Protein AF-F6GX42-F1 (afdb_monomer_lite)

Sequence (142 aa):
MSEITVADPIHETNTTRALTTSTSTSHDTSPEPFDSERVPVTLGTDIRSFLRVANRVEPHDPRIAYLCRVHAFEMAHIKDTYSTGRGVRQFKTALLQRLEQDEVTTIAKRKEKSDLGELRRVHRHYKNIIDQRSDSWDLENR

InterPro domains:
  IPR023175 Vta1/Callose synthase, N-terminal domain superfamily [G3DSA:1.25.40.270] (33-142)
  IPR039431 Vta1/callose synthase, N-terminal [PF04652] (47-102)

Structure (mmCIF, N/CA/C/O backbone):
data_AF-F6GX42-F1
#
_entry.id   AF-F6GX42-F1
#
loop_
_atom_site.group_PDB
_atom_site.id
_atom_site.type_symbol
_atom_site.label_atom_id
_atom_site.label_alt_id
_atom_site.label_comp_id
_atom_site.label_asym_id
_atom_site.label_entity_id
_atom_site.label_seq_id
_atom_site.pdbx_PDB_ins_code
_atom_site.Cartn_x
_atom_site.Cartn_y
_atom_site.Cartn_z
_atom_site.occupancy
_atom_site.B_iso_or_equiv
_atom_site.auth_seq_id
_atom_site.auth_comp_id
_atom_site.auth_asym_id
_atom_site.auth_atom_id
_atom_site.pdbx_PDB_model_num
ATOM 1 N N . MET A 1 1 ? -6.969 47.661 -71.545 1.00 46.91 1 MET A N 1
ATOM 2 C CA . MET A 1 1 ? -7.412 46.254 -71.500 1.00 46.91 1 MET A CA 1
ATOM 3 C C . MET A 1 1 ? -6.173 45.386 -71.584 1.00 46.91 1 MET A C 1
ATOM 5 O O . MET A 1 1 ? -5.572 45.370 -72.647 1.00 46.91 1 MET A O 1
ATOM 9 N N . SER A 1 2 ? -5.786 44.761 -70.467 1.00 42.25 2 SER A N 1
ATOM 10 C CA . SER A 1 2 ? -4.833 43.639 -70.381 1.00 42.25 2 SER A CA 1
ATOM 11 C C . SER A 1 2 ? -4.650 43.246 -68.903 1.00 42.25 2 SER A C 1
ATOM 13 O O . SER A 1 2 ? -3.989 43.952 -68.149 1.00 42.25 2 SER A O 1
ATOM 15 N N . GLU A 1 3 ? -5.373 42.185 -68.535 1.00 37.81 3 GLU A N 1
ATOM 16 C CA . GLU A 1 3 ? -5.055 41.072 -67.620 1.00 37.81 3 GLU A CA 1
ATOM 17 C C . GLU A 1 3 ? -4.457 41.336 -66.218 1.00 37.81 3 GLU A C 1
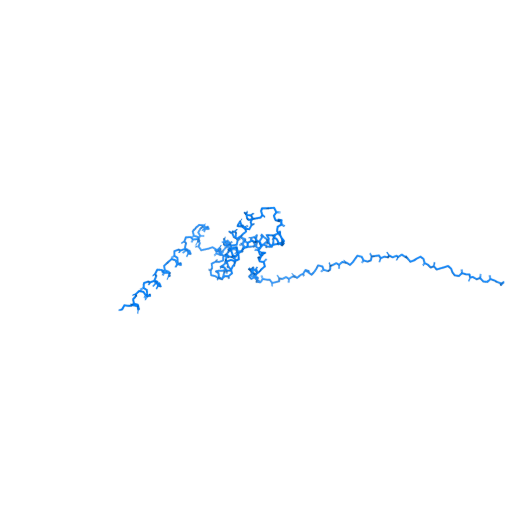ATOM 19 O O . GLU A 1 3 ? -3.281 41.642 -66.049 1.00 37.81 3 GLU A O 1
ATOM 24 N N . ILE A 1 4 ? -5.289 41.113 -65.190 1.00 44.03 4 ILE A N 1
ATOM 25 C CA . ILE A 1 4 ? -4.873 40.875 -63.801 1.00 44.03 4 ILE A CA 1
ATOM 26 C C . ILE A 1 4 ? -4.471 39.401 -63.684 1.00 44.03 4 ILE A C 1
ATOM 28 O O . ILE A 1 4 ? -5.320 38.517 -63.793 1.00 44.03 4 ILE A O 1
ATOM 32 N N . THR A 1 5 ? -3.193 39.131 -63.428 1.00 50.69 5 THR A N 1
ATOM 33 C CA . THR A 1 5 ? -2.738 37.832 -62.920 1.00 50.69 5 THR A CA 1
ATOM 34 C C . THR A 1 5 ? -2.919 37.813 -61.406 1.00 50.69 5 THR A C 1
ATOM 36 O O . THR A 1 5 ? -2.299 38.601 -60.689 1.00 50.69 5 THR A O 1
ATOM 39 N N . VAL A 1 6 ? -3.796 36.934 -60.925 1.00 45.31 6 VAL A N 1
ATOM 40 C CA . VAL A 1 6 ? -4.023 36.676 -59.500 1.00 45.31 6 VAL A CA 1
ATOM 41 C C . VAL A 1 6 ? -2.772 36.008 -58.925 1.00 45.31 6 VAL A C 1
ATOM 43 O O . VAL A 1 6 ? -2.370 34.951 -59.398 1.00 45.31 6 VAL A O 1
ATOM 46 N N . ALA A 1 7 ? -2.142 36.638 -57.934 1.00 48.97 7 ALA A N 1
ATOM 47 C CA . ALA A 1 7 ? -1.142 35.989 -57.096 1.00 48.97 7 ALA A CA 1
ATOM 48 C C . ALA A 1 7 ? -1.859 35.271 -55.941 1.00 48.97 7 ALA A C 1
ATOM 50 O O . ALA A 1 7 ? -2.689 35.878 -55.260 1.00 48.97 7 ALA A O 1
ATOM 51 N N . ASP A 1 8 ? -1.553 33.989 -55.746 1.00 49.16 8 ASP A N 1
ATOM 52 C CA . ASP A 1 8 ? -2.112 33.152 -54.681 1.00 49.16 8 ASP A CA 1
ATOM 53 C C . ASP A 1 8 ? -1.733 33.671 -53.278 1.00 49.16 8 ASP A C 1
ATOM 55 O O . ASP A 1 8 ? -0.605 34.134 -53.072 1.00 49.16 8 ASP A O 1
ATOM 59 N N . PRO A 1 9 ? -2.630 33.581 -52.278 1.00 48.09 9 PRO A N 1
ATOM 60 C CA . PRO A 1 9 ? -2.297 33.927 -50.906 1.00 48.09 9 PRO A CA 1
ATOM 61 C C . PRO A 1 9 ? -1.416 32.847 -50.260 1.00 48.09 9 PRO A C 1
ATOM 63 O O . PRO A 1 9 ? -1.600 31.645 -50.441 1.00 48.09 9 PRO A O 1
ATOM 66 N N . ILE A 1 10 ? -0.458 33.317 -49.465 1.00 44.16 10 ILE A N 1
ATOM 67 C CA . ILE A 1 10 ? 0.513 32.537 -48.696 1.00 44.16 10 ILE A CA 1
ATOM 68 C C . ILE A 1 10 ? -0.227 31.539 -47.791 1.00 44.16 10 ILE A C 1
ATOM 70 O O . ILE A 1 10 ? -0.983 31.934 -46.903 1.00 44.16 10 ILE A O 1
ATOM 74 N N . HIS A 1 11 ? 0.011 30.240 -47.987 1.00 44.41 11 HIS A N 1
ATOM 75 C CA . HIS A 1 11 ? -0.464 29.207 -47.070 1.00 44.41 11 HIS A CA 1
ATOM 76 C C . HIS A 1 11 ? 0.400 29.220 -45.800 1.00 44.41 11 HIS A C 1
ATOM 78 O O . HIS A 1 11 ? 1.461 28.599 -45.737 1.00 44.41 11 HIS A O 1
ATOM 84 N N . GLU A 1 12 ? -0.059 29.921 -44.763 1.00 40.22 12 GLU A N 1
ATOM 85 C CA . GLU A 1 12 ? 0.429 29.705 -43.403 1.00 40.22 12 GLU A CA 1
ATOM 86 C C . GLU A 1 12 ? -0.019 28.312 -42.945 1.00 40.22 12 GLU A C 1
ATOM 88 O O . GLU A 1 12 ? -1.193 28.064 -42.659 1.00 40.22 12 GLU A O 1
ATOM 93 N N . THR A 1 13 ? 0.916 27.363 -42.881 1.00 44.34 13 THR A N 1
ATOM 94 C CA . THR A 1 13 ? 0.690 26.077 -42.221 1.00 44.34 13 THR A CA 1
ATOM 95 C C . THR A 1 13 ? 0.638 26.305 -40.715 1.00 44.34 13 THR A C 1
ATOM 97 O O . THR A 1 13 ? 1.622 26.097 -40.000 1.00 44.34 13 THR A O 1
ATOM 100 N N . ASN A 1 14 ? -0.525 26.731 -40.225 1.00 38.53 14 ASN A N 1
ATOM 101 C CA . ASN A 1 14 ? -0.849 26.691 -38.809 1.00 38.53 14 ASN A CA 1
ATOM 102 C C . ASN A 1 14 ? -0.901 25.219 -38.385 1.00 38.53 14 ASN A C 1
ATOM 104 O O . ASN A 1 14 ? -1.933 24.553 -38.465 1.00 38.53 14 ASN A O 1
ATOM 108 N N . THR A 1 15 ? 0.254 24.700 -37.960 1.00 44.41 15 THR A N 1
ATOM 109 C CA . THR A 1 15 ? 0.367 23.417 -37.268 1.00 44.41 15 THR A CA 1
ATOM 110 C C . THR A 1 15 ? -0.442 23.550 -35.992 1.00 44.41 15 THR A C 1
ATOM 112 O O . THR A 1 15 ? 0.021 24.065 -34.974 1.00 44.41 15 THR A O 1
ATOM 115 N N . THR A 1 16 ? -1.702 23.136 -36.080 1.00 44.66 16 THR A N 1
ATOM 116 C CA . THR A 1 16 ? -2.610 23.072 -34.950 1.00 44.66 16 THR A CA 1
ATOM 117 C C . THR A 1 16 ? -2.038 21.999 -34.037 1.00 44.66 16 THR A C 1
ATOM 119 O O . THR A 1 16 ? -2.182 20.804 -34.289 1.00 44.66 16 THR A O 1
ATOM 122 N N . ARG A 1 17 ? -1.294 22.423 -33.009 1.00 49.59 17 ARG A N 1
ATOM 123 C CA . ARG A 1 17 ? -0.933 21.564 -31.884 1.00 49.59 17 ARG A CA 1
ATOM 124 C C . ARG A 1 17 ? -2.237 20.974 -31.372 1.00 49.59 17 ARG A C 1
ATOM 126 O O . ARG A 1 17 ? -3.051 21.695 -30.801 1.00 49.59 17 ARG A O 1
ATOM 133 N N . ALA A 1 18 ? -2.439 19.684 -31.623 1.00 44.72 18 ALA A N 1
ATOM 134 C CA . ALA A 1 18 ? -3.510 18.925 -31.016 1.00 44.72 18 ALA A CA 1
ATOM 135 C C . ALA A 1 18 ? -3.349 19.061 -29.498 1.00 44.72 18 ALA A C 1
ATOM 137 O O . ALA A 1 18 ? -2.451 18.469 -28.899 1.00 44.72 18 ALA A O 1
ATOM 138 N N . LEU A 1 19 ? -4.178 19.913 -28.894 1.00 50.12 19 LEU A N 1
ATOM 139 C CA . LEU A 1 19 ? -4.411 19.903 -27.463 1.00 50.12 19 LEU A CA 1
ATOM 140 C C . LEU A 1 19 ? -4.971 18.517 -27.164 1.00 50.12 19 LEU A C 1
ATOM 142 O O . LEU A 1 19 ? -6.125 18.224 -27.472 1.00 50.12 19 LEU A O 1
ATOM 146 N N . THR A 1 20 ? -4.140 17.644 -26.601 1.00 55.34 20 THR A N 1
ATOM 147 C CA . THR A 1 20 ? -4.634 16.453 -25.926 1.00 55.34 20 THR A CA 1
ATOM 148 C C . THR A 1 20 ? -5.597 16.937 -24.858 1.00 55.34 20 THR A C 1
ATOM 150 O O . THR A 1 20 ? -5.198 17.615 -23.911 1.00 55.34 20 THR A O 1
ATOM 153 N N . THR A 1 21 ? -6.876 16.661 -25.072 1.00 51.59 21 THR A N 1
ATOM 154 C CA . THR A 1 21 ? -7.957 16.955 -24.147 1.00 51.59 21 THR A CA 1
ATOM 155 C C . THR A 1 21 ? -7.639 16.224 -22.850 1.00 51.59 21 THR A C 1
ATOM 157 O O . THR A 1 21 ? -7.757 15.004 -22.768 1.00 51.59 21 THR A O 1
ATOM 160 N N . SER A 1 22 ? -7.163 16.953 -21.843 1.00 54.22 22 SER A N 1
ATOM 161 C CA . SER A 1 22 ? -7.084 16.443 -20.483 1.00 54.22 22 SER A CA 1
ATOM 162 C C . SER A 1 22 ? -8.520 16.219 -20.028 1.00 54.22 22 SER A C 1
ATOM 164 O O . SER A 1 22 ? -9.201 17.161 -19.633 1.00 54.22 22 SER A O 1
ATOM 166 N N . THR A 1 23 ? -9.014 14.988 -20.141 1.00 46.84 23 THR A N 1
ATOM 167 C CA . THR A 1 23 ? -10.234 14.561 -19.461 1.00 46.84 23 THR A CA 1
ATOM 168 C C . THR A 1 23 ? -9.994 14.712 -17.967 1.00 46.84 23 THR A C 1
ATOM 170 O O . THR A 1 23 ? -9.426 13.833 -17.324 1.00 46.84 23 THR A O 1
ATOM 173 N N . SER A 1 24 ? -10.394 15.853 -17.412 1.00 50.94 24 SER A N 1
ATOM 174 C CA . SER A 1 24 ? -10.637 16.000 -15.987 1.00 50.94 24 SER A CA 1
ATOM 175 C C . SER A 1 24 ? -11.914 15.226 -15.680 1.00 50.94 24 SER A C 1
ATOM 177 O O . SER A 1 24 ? -13.012 15.783 -15.683 1.00 50.94 24 SER A O 1
ATOM 179 N N . THR A 1 25 ? -11.788 13.913 -15.493 1.00 52.72 25 THR A N 1
ATOM 180 C CA . THR A 1 25 ? -12.830 13.123 -14.846 1.00 52.72 25 THR A CA 1
ATOM 181 C C . THR A 1 25 ? -12.945 13.640 -13.419 1.00 52.72 25 THR A C 1
ATOM 183 O O . THR A 1 25 ? -12.151 13.296 -12.545 1.00 52.72 25 THR A O 1
ATOM 186 N N . SER A 1 26 ? -13.922 14.519 -13.200 1.00 48.66 26 SER A N 1
ATOM 187 C CA . SER A 1 26 ? -14.443 14.866 -11.883 1.00 48.66 26 SER A CA 1
ATOM 188 C C . SER A 1 26 ? -15.041 13.603 -11.280 1.00 48.66 26 SER A C 1
ATOM 190 O O . SER A 1 26 ? -16.215 13.289 -11.459 1.00 48.66 26 SER A O 1
ATOM 192 N N . HIS A 1 27 ? -14.182 12.810 -10.659 1.00 51.66 27 HIS A N 1
ATOM 193 C CA . HIS A 1 27 ? -14.538 11.539 -10.076 1.00 51.66 27 HIS A CA 1
ATOM 194 C C . HIS A 1 27 ? -15.058 11.804 -8.661 1.00 51.66 27 HIS A C 1
ATOM 196 O O . HIS A 1 27 ? -14.294 11.873 -7.701 1.00 51.66 27 HIS A O 1
ATOM 202 N N . ASP A 1 28 ? -16.377 11.959 -8.552 1.00 52.91 28 ASP A N 1
ATOM 203 C CA . ASP A 1 28 ? -17.117 11.625 -7.337 1.00 52.91 28 ASP A CA 1
ATOM 204 C C . ASP A 1 28 ? -16.791 10.155 -7.021 1.00 52.91 28 ASP A C 1
ATOM 206 O O . ASP A 1 28 ? -17.293 9.234 -7.666 1.00 52.91 28 ASP A O 1
ATOM 210 N N . THR A 1 29 ? -15.770 9.926 -6.191 1.00 48.56 29 THR A N 1
ATOM 211 C CA . THR A 1 29 ? -15.130 8.614 -6.049 1.00 48.56 29 THR A CA 1
ATOM 212 C C . THR A 1 29 ? -15.232 8.130 -4.625 1.00 48.56 29 THR A C 1
ATOM 214 O O . THR A 1 29 ? -14.449 8.491 -3.749 1.00 48.56 29 THR A O 1
ATOM 217 N N . SER A 1 30 ? -16.127 7.164 -4.432 1.00 47.69 30 SER A N 1
ATOM 218 C CA . SER A 1 30 ? -15.705 5.998 -3.664 1.00 47.69 30 SER A CA 1
ATOM 219 C C . SER A 1 30 ? -14.356 5.551 -4.248 1.00 47.69 30 SER A C 1
ATOM 221 O O . SER A 1 30 ? -14.289 5.309 -5.457 1.00 47.69 30 SER A O 1
ATOM 223 N N . PRO A 1 31 ? -13.262 5.554 -3.471 1.00 56.97 31 PRO A N 1
ATOM 224 C CA . PRO A 1 31 ? -11.943 5.296 -4.018 1.00 56.97 31 PRO A CA 1
ATOM 225 C C . PRO A 1 31 ? -11.900 3.856 -4.532 1.00 56.97 31 PRO A C 1
ATOM 227 O O . PRO A 1 31 ? -11.870 2.919 -3.734 1.00 56.97 31 PRO A O 1
ATOM 230 N N . GLU A 1 32 ? -11.902 3.681 -5.859 1.00 69.44 32 GLU A N 1
ATOM 231 C CA . GLU A 1 32 ? -11.773 2.357 -6.469 1.00 69.44 32 GLU A CA 1
ATOM 232 C C . GLU A 1 32 ? -10.544 1.626 -5.898 1.00 69.44 32 GLU A C 1
ATOM 234 O O . GLU A 1 32 ? -9.541 2.276 -5.553 1.00 69.44 32 GLU A O 1
ATOM 239 N N . PRO A 1 33 ? -10.601 0.287 -5.770 1.00 75.19 33 PRO A N 1
ATOM 240 C CA . PRO A 1 33 ? -9.462 -0.499 -5.318 1.00 75.19 33 PRO A CA 1
ATOM 241 C C . PRO A 1 33 ? -8.241 -0.203 -6.189 1.00 75.19 33 PRO A C 1
ATOM 243 O O . PRO A 1 33 ? -8.340 -0.139 -7.414 1.00 75.19 33 PRO A O 1
ATOM 246 N N . PHE A 1 34 ? -7.068 -0.040 -5.576 1.00 80.81 34 PHE A N 1
ATOM 247 C CA . PHE A 1 34 ? -5.853 0.186 -6.354 1.00 80.81 34 PHE A CA 1
ATOM 248 C C . PHE A 1 34 ? -5.564 -1.045 -7.222 1.00 80.81 34 PHE A C 1
ATOM 250 O O . PHE A 1 34 ? -5.475 -2.165 -6.709 1.00 80.81 34 PHE A O 1
ATOM 257 N N . ASP A 1 35 ? -5.425 -0.844 -8.532 1.00 80.50 35 ASP A N 1
ATOM 258 C CA . ASP A 1 35 ? -5.325 -1.932 -9.500 1.00 80.50 35 ASP A CA 1
ATOM 259 C C . ASP A 1 35 ? -4.029 -2.744 -9.310 1.00 80.50 35 ASP A C 1
ATOM 261 O O . ASP A 1 35 ? -2.939 -2.377 -9.760 1.00 80.50 35 ASP A O 1
ATOM 265 N N . SER A 1 36 ? -4.165 -3.887 -8.634 1.00 75.50 36 SER A N 1
ATOM 266 C CA . SER A 1 36 ? -3.066 -4.823 -8.374 1.00 75.50 36 SER A CA 1
ATOM 267 C C . SER A 1 36 ? -2.528 -5.501 -9.643 1.00 75.50 36 SER A C 1
ATOM 269 O O . SER A 1 36 ? -1.443 -6.091 -9.623 1.00 75.50 36 SER A O 1
ATOM 271 N N . GLU A 1 37 ? -3.245 -5.426 -10.766 1.00 70.56 37 GLU A N 1
ATOM 272 C CA . GLU A 1 37 ? -2.815 -6.025 -12.028 1.00 70.56 37 GLU A CA 1
ATOM 273 C C . GLU A 1 37 ? -1.840 -5.127 -12.792 1.00 70.56 37 GLU A C 1
ATOM 275 O O . GLU A 1 37 ? -1.009 -5.642 -13.541 1.00 70.56 37 GLU A O 1
ATOM 280 N N . ARG A 1 38 ? -1.815 -3.823 -12.498 1.00 79.69 38 ARG A N 1
ATOM 281 C CA . ARG A 1 38 ? -0.898 -2.845 -13.113 1.00 79.69 38 ARG A CA 1
ATOM 282 C C . ARG A 1 38 ? 0.540 -2.895 -12.600 1.00 79.69 38 ARG A C 1
ATOM 284 O O . ARG A 1 38 ? 1.345 -2.051 -12.987 1.00 79.69 38 ARG A O 1
ATOM 291 N N . VAL A 1 39 ? 0.887 -3.862 -11.748 1.00 89.94 39 VAL A N 1
ATOM 292 C CA . VAL A 1 39 ? 2.270 -4.067 -11.291 1.00 89.94 39 VAL A CA 1
ATOM 293 C C . VAL A 1 39 ? 3.148 -4.481 -12.482 1.00 89.94 39 VAL A C 1
ATOM 295 O O . VAL A 1 39 ? 2.887 -5.528 -13.083 1.00 89.94 39 VAL A O 1
ATOM 298 N N . PRO A 1 40 ? 4.199 -3.709 -12.824 1.00 91.75 40 PRO A N 1
ATOM 299 C CA . PRO A 1 40 ? 5.160 -4.093 -13.850 1.00 91.75 40 PRO A CA 1
ATOM 300 C C . PRO A 1 40 ? 5.791 -5.456 -13.560 1.00 91.75 40 PRO A C 1
ATOM 302 O O . PRO A 1 40 ? 6.201 -5.732 -12.432 1.00 91.75 40 PRO A O 1
ATOM 305 N N . VAL A 1 41 ? 5.940 -6.288 -14.594 1.00 89.75 41 VAL A N 1
ATOM 306 C CA . VAL A 1 41 ? 6.509 -7.645 -14.475 1.00 89.75 41 VAL A CA 1
ATOM 307 C C . VAL A 1 41 ? 7.901 -7.665 -13.832 1.00 89.75 41 VAL A C 1
ATOM 309 O O . VAL A 1 41 ? 8.236 -8.616 -13.133 1.00 89.75 41 VAL A O 1
ATOM 312 N N . THR A 1 42 ? 8.684 -6.596 -14.001 1.00 90.50 42 THR A N 1
ATOM 313 C CA . THR A 1 42 ? 10.030 -6.438 -13.425 1.00 90.50 42 THR A CA 1
ATOM 314 C C . THR A 1 42 ? 10.039 -6.349 -11.899 1.00 90.50 42 THR A C 1
ATOM 316 O O . THR A 1 42 ? 11.055 -6.640 -11.277 1.00 90.50 42 THR A O 1
ATOM 319 N N . LEU A 1 43 ? 8.922 -5.960 -11.279 1.00 91.19 43 LEU A N 1
ATOM 320 C CA . LEU A 1 43 ? 8.800 -5.838 -9.826 1.00 91.19 43 LEU A CA 1
ATOM 321 C C . LEU A 1 43 ? 8.409 -7.170 -9.154 1.00 91.19 43 LEU A C 1
ATOM 323 O O . LEU A 1 43 ? 8.654 -7.356 -7.962 1.00 91.19 43 LEU A O 1
ATOM 327 N N . GLY A 1 44 ? 7.899 -8.135 -9.923 1.00 89.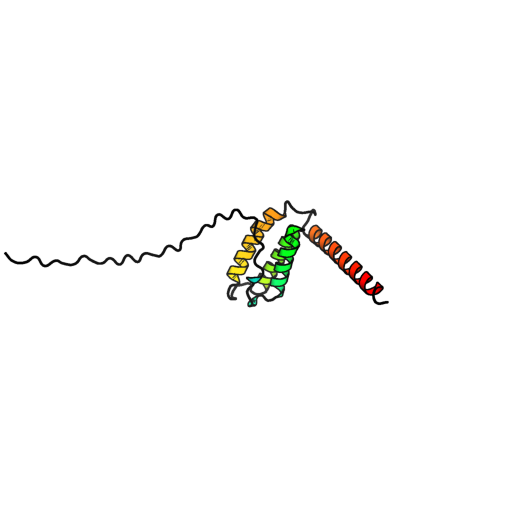25 44 GLY A N 1
ATOM 328 C CA . GLY A 1 44 ? 7.617 -9.495 -9.461 1.00 89.25 44 GLY A CA 1
ATOM 329 C C . GLY A 1 44 ? 6.271 -9.681 -8.749 1.00 89.25 44 GLY A C 1
ATOM 330 O O . GLY A 1 44 ? 5.496 -8.747 -8.534 1.00 89.25 44 GLY A O 1
ATOM 331 N N . THR A 1 45 ? 5.981 -10.936 -8.397 1.00 91.12 45 THR A N 1
ATOM 332 C CA . THR A 1 45 ? 4.694 -11.376 -7.827 1.00 91.12 45 THR A CA 1
ATOM 333 C C . THR A 1 45 ? 4.485 -10.963 -6.377 1.00 91.12 45 THR A C 1
ATOM 335 O O . THR A 1 45 ? 3.337 -10.816 -5.960 1.00 91.12 45 THR A O 1
ATOM 338 N N . ASP A 1 46 ? 5.561 -10.744 -5.622 1.00 90.56 46 ASP A N 1
ATOM 339 C CA . ASP A 1 46 ? 5.482 -10.424 -4.193 1.00 90.56 46 ASP A CA 1
ATOM 340 C C . ASP A 1 46 ? 4.828 -9.056 -3.966 1.00 90.56 46 ASP A C 1
ATOM 342 O O . ASP A 1 46 ? 3.910 -8.923 -3.167 1.00 90.56 46 ASP A O 1
ATOM 346 N N . ILE A 1 47 ? 5.199 -8.038 -4.749 1.00 95.19 47 ILE A N 1
ATOM 347 C CA . ILE A 1 47 ? 4.570 -6.707 -4.662 1.00 95.19 47 ILE A CA 1
ATOM 348 C C . ILE A 1 47 ? 3.085 -6.787 -5.042 1.00 95.19 47 ILE A C 1
ATOM 350 O O . ILE A 1 47 ? 2.230 -6.190 -4.385 1.00 95.19 47 ILE A O 1
ATOM 354 N N . ARG A 1 48 ? 2.750 -7.583 -6.066 1.00 94.94 48 ARG A N 1
ATOM 355 C CA . ARG A 1 48 ? 1.358 -7.830 -6.467 1.00 94.94 48 ARG A CA 1
ATOM 356 C C . ARG A 1 48 ? 0.559 -8.538 -5.366 1.00 94.94 48 ARG A C 1
ATOM 358 O O . ARG A 1 48 ? -0.625 -8.239 -5.209 1.00 94.94 48 ARG A O 1
ATOM 365 N N . SER A 1 49 ? 1.161 -9.456 -4.607 1.00 94.25 49 SER A N 1
ATOM 366 C CA . SER A 1 49 ? 0.464 -10.170 -3.531 1.00 94.25 49 SER A CA 1
ATOM 367 C C . SER A 1 49 ? 0.079 -9.224 -2.389 1.00 94.25 49 SER A C 1
ATOM 369 O O . SER A 1 49 ? -1.077 -9.248 -1.964 1.00 94.25 49 SER A O 1
ATOM 371 N N . PHE A 1 50 ? 0.968 -8.309 -1.988 1.00 95.38 50 PHE A N 1
ATOM 372 C CA . PHE A 1 50 ? 0.656 -7.278 -0.991 1.00 95.38 50 PHE A CA 1
ATOM 373 C C . PHE A 1 50 ? -0.492 -6.365 -1.427 1.00 95.38 50 PHE A C 1
ATOM 375 O O . PHE A 1 50 ? -1.405 -6.119 -0.640 1.00 95.38 50 PHE A O 1
ATOM 382 N N . LEU A 1 51 ? -0.509 -5.916 -2.686 1.00 96.50 51 LEU A N 1
ATOM 383 C CA . LEU A 1 51 ? -1.605 -5.085 -3.201 1.00 96.50 51 LEU A CA 1
ATOM 384 C C . LEU A 1 51 ? -2.939 -5.844 -3.264 1.00 96.50 51 LEU A C 1
ATOM 386 O O . LEU A 1 51 ? -3.987 -5.286 -2.941 1.00 96.50 51 LEU A O 1
ATOM 390 N N . ARG A 1 52 ? -2.917 -7.137 -3.614 1.00 95.69 52 ARG A N 1
ATOM 391 C CA . ARG A 1 52 ? -4.115 -7.992 -3.561 1.00 95.69 52 ARG A CA 1
ATOM 392 C C . ARG A 1 52 ? -4.645 -8.146 -2.140 1.00 95.69 52 ARG A C 1
ATOM 394 O O . ARG A 1 52 ? -5.856 -8.091 -1.940 1.00 95.69 52 ARG A O 1
ATOM 401 N N . VAL A 1 53 ? -3.758 -8.346 -1.166 1.00 94.94 53 VAL A N 1
ATOM 402 C CA . VAL A 1 53 ? -4.137 -8.404 0.252 1.00 94.94 53 VAL A CA 1
ATOM 403 C C . VAL A 1 53 ? -4.724 -7.067 0.693 1.00 94.94 53 VAL A C 1
ATOM 405 O O . VAL A 1 53 ? -5.797 -7.071 1.288 1.00 94.94 53 VAL A O 1
ATOM 408 N N . ALA A 1 54 ? -4.099 -5.942 0.328 1.00 96.50 54 ALA A N 1
ATOM 409 C CA . ALA A 1 54 ? -4.594 -4.606 0.652 1.00 96.50 54 ALA A CA 1
ATOM 410 C C . ALA A 1 54 ? -6.049 -4.410 0.199 1.00 96.50 54 ALA A C 1
ATOM 412 O O . ALA A 1 54 ? -6.895 -4.036 1.004 1.00 96.50 54 ALA A O 1
ATOM 413 N N . ASN A 1 55 ? -6.367 -4.763 -1.049 1.00 95.19 55 ASN A N 1
ATOM 414 C CA . ASN A 1 55 ? -7.728 -4.636 -1.579 1.00 95.19 55 ASN A CA 1
ATOM 415 C C . ASN A 1 55 ? -8.745 -5.537 -0.855 1.00 95.19 55 ASN A C 1
ATOM 417 O O . ASN A 1 55 ? -9.907 -5.168 -0.720 1.00 95.19 55 ASN A O 1
ATOM 421 N N . ARG A 1 56 ? -8.330 -6.716 -0.370 1.00 94.19 56 ARG A N 1
ATOM 422 C CA . ARG A 1 56 ? -9.213 -7.632 0.377 1.00 94.19 56 ARG A CA 1
ATOM 423 C C . ARG A 1 56 ? -9.507 -7.147 1.791 1.00 94.19 56 ARG A C 1
ATOM 425 O O . ARG A 1 56 ? -10.613 -7.349 2.277 1.00 94.19 56 ARG A O 1
ATOM 432 N N . VAL A 1 57 ? -8.515 -6.563 2.462 1.00 94.81 57 VAL A N 1
ATOM 433 C CA . VAL A 1 57 ? -8.655 -6.135 3.863 1.00 94.81 57 VAL A CA 1
ATOM 434 C C . VAL A 1 57 ? -9.215 -4.721 3.993 1.00 94.81 57 VAL A C 1
ATOM 436 O O . VAL A 1 57 ? -9.765 -4.399 5.039 1.00 94.81 57 VAL A O 1
ATOM 439 N N . GLU A 1 58 ? -9.136 -3.895 2.946 1.00 95.12 58 GLU A N 1
ATOM 440 C CA . GLU A 1 58 ? -9.600 -2.500 2.936 1.00 95.12 58 GLU A CA 1
ATOM 441 C C . GLU A 1 58 ? -11.019 -2.277 3.493 1.00 95.12 58 GLU A C 1
ATOM 443 O O . GLU A 1 58 ? -11.177 -1.348 4.290 1.00 95.12 58 GLU A O 1
ATOM 448 N N . PRO A 1 59 ? -12.034 -3.113 3.189 1.00 94.31 59 PRO A N 1
ATOM 449 C CA . PRO A 1 59 ? -13.378 -2.926 3.740 1.00 94.31 59 PRO A CA 1
ATOM 450 C C . PRO A 1 59 ? -13.458 -3.078 5.266 1.00 94.31 59 PRO A C 1
ATOM 452 O O . PRO A 1 59 ? -14.317 -2.471 5.902 1.00 94.31 59 PRO A O 1
ATOM 455 N N . HIS A 1 60 ? -12.580 -3.890 5.862 1.00 94.12 60 HIS A N 1
ATOM 456 C CA . HIS A 1 60 ? -12.642 -4.251 7.281 1.00 94.12 60 HIS A CA 1
ATOM 457 C C . HIS A 1 60 ? -11.576 -3.548 8.120 1.00 94.12 60 HIS A C 1
ATOM 459 O O . HIS A 1 60 ? -11.856 -3.104 9.235 1.00 94.12 60 HIS A O 1
ATOM 465 N N . ASP A 1 61 ? -10.360 -3.443 7.596 1.00 96.31 61 ASP A N 1
ATOM 466 C CA . ASP A 1 61 ? -9.190 -2.864 8.244 1.00 96.31 61 ASP A CA 1
ATOM 467 C C . ASP A 1 61 ? -8.489 -1.895 7.270 1.00 96.31 61 ASP A C 1
ATOM 469 O O . ASP A 1 61 ? -7.393 -2.173 6.774 1.00 96.31 61 ASP A O 1
ATOM 473 N N . PRO A 1 62 ? -9.096 -0.725 6.992 1.00 96.69 62 PRO A N 1
ATOM 474 C CA . PRO A 1 62 ? -8.584 0.229 6.006 1.00 96.69 62 PRO A CA 1
ATOM 475 C C . PRO A 1 62 ? -7.175 0.735 6.344 1.00 96.69 62 PRO A C 1
ATOM 477 O O . PRO A 1 62 ? -6.357 0.920 5.445 1.00 96.69 62 PRO A O 1
ATOM 480 N N . ARG A 1 63 ? -6.832 0.882 7.635 1.00 97.88 63 ARG A N 1
ATOM 481 C CA . ARG A 1 63 ? -5.459 1.238 8.028 1.00 97.88 63 ARG A CA 1
ATOM 482 C C . ARG A 1 63 ? -4.448 0.150 7.670 1.00 97.88 63 ARG A C 1
ATOM 484 O O . ARG A 1 63 ? -3.339 0.464 7.259 1.00 97.88 63 ARG A O 1
ATOM 491 N N . ILE A 1 64 ? -4.821 -1.121 7.786 1.00 98.19 64 ILE A N 1
ATOM 492 C CA . ILE A 1 64 ? -3.945 -2.239 7.415 1.00 98.19 64 ILE A CA 1
ATOM 493 C C . ILE A 1 64 ? -3.755 -2.287 5.903 1.00 98.19 64 ILE A C 1
ATOM 495 O O . ILE A 1 64 ? -2.632 -2.485 5.451 1.00 98.19 64 ILE A O 1
ATOM 499 N N . ALA A 1 65 ? -4.815 -2.044 5.124 1.00 97.44 65 ALA A N 1
ATOM 500 C CA . ALA A 1 65 ? -4.708 -1.944 3.670 1.00 97.44 65 ALA A CA 1
ATOM 501 C C . ALA A 1 65 ? -3.694 -0.872 3.249 1.00 97.44 65 ALA A C 1
ATOM 503 O O . ALA A 1 65 ? -2.832 -1.138 2.409 1.00 97.44 65 ALA A O 1
ATOM 504 N N . TYR A 1 66 ? -3.743 0.299 3.889 1.00 97.69 66 TYR A N 1
ATOM 505 C CA . TYR A 1 66 ? -2.745 1.347 3.702 1.00 97.69 66 TYR A CA 1
ATOM 506 C C . TYR A 1 66 ? -1.321 0.860 4.015 1.00 97.69 66 TYR A C 1
ATOM 508 O O . TYR A 1 66 ? -0.436 0.990 3.174 1.00 97.69 66 TYR A O 1
ATOM 516 N N . LEU A 1 67 ? -1.095 0.226 5.170 1.00 98.19 67 LEU A N 1
ATOM 517 C CA . LEU A 1 67 ? 0.235 -0.277 5.544 1.00 98.19 67 LEU A CA 1
ATOM 518 C C . LEU A 1 67 ? 0.761 -1.339 4.563 1.00 98.19 67 LEU A C 1
ATOM 520 O O . LEU A 1 67 ? 1.947 -1.346 4.236 1.00 98.19 67 LEU A O 1
ATOM 524 N N . CYS A 1 68 ? -0.111 -2.199 4.027 1.00 97.81 68 CYS A N 1
ATOM 525 C CA . CYS A 1 68 ? 0.258 -3.133 2.962 1.00 97.81 68 CYS A CA 1
ATOM 526 C C . CYS A 1 68 ? 0.696 -2.407 1.677 1.00 97.81 68 CYS A C 1
ATOM 528 O O . CYS A 1 68 ? 1.646 -2.843 1.025 1.00 97.81 68 CYS A O 1
ATOM 530 N N . ARG A 1 69 ? 0.038 -1.297 1.312 1.00 97.81 69 ARG A N 1
ATOM 531 C CA . ARG A 1 69 ? 0.415 -0.469 0.153 1.00 97.81 69 ARG A CA 1
ATOM 532 C C . ARG A 1 69 ? 1.743 0.258 0.382 1.00 97.81 69 ARG A C 1
ATOM 534 O O . ARG A 1 69 ? 2.549 0.309 -0.545 1.00 97.81 69 ARG A O 1
ATOM 541 N N . VAL A 1 70 ? 1.999 0.755 1.598 1.00 98.00 70 VAL A N 1
ATOM 542 C CA . VAL A 1 70 ? 3.292 1.363 1.972 1.00 98.00 70 VAL A CA 1
ATOM 543 C C . VAL A 1 70 ? 4.410 0.346 1.772 1.00 98.00 70 VAL A C 1
ATOM 545 O O . VAL A 1 70 ? 5.368 0.616 1.052 1.00 98.00 70 VAL A O 1
ATOM 548 N N . HIS A 1 71 ? 4.237 -0.864 2.305 1.00 97.81 71 HIS A N 1
ATOM 549 C CA . HIS A 1 71 ? 5.234 -1.918 2.159 1.00 97.81 71 HIS A CA 1
ATOM 550 C C . HIS A 1 71 ? 5.461 -2.314 0.690 1.00 97.81 71 HIS A C 1
ATOM 552 O O . HIS A 1 71 ? 6.599 -2.456 0.244 1.00 97.81 71 HIS A O 1
ATOM 558 N N . ALA A 1 72 ? 4.391 -2.424 -0.104 1.00 97.56 72 ALA A N 1
ATOM 559 C CA . ALA A 1 72 ? 4.497 -2.676 -1.540 1.00 97.56 72 ALA A CA 1
ATOM 560 C C . ALA A 1 72 ? 5.298 -1.579 -2.272 1.00 97.56 72 ALA A C 1
ATOM 562 O O . ALA A 1 72 ? 6.093 -1.886 -3.167 1.00 97.56 72 ALA A O 1
ATOM 563 N N . PHE A 1 73 ? 5.125 -0.310 -1.885 1.00 97.75 73 PHE A N 1
ATOM 564 C CA . PHE A 1 73 ? 5.891 0.807 -2.435 1.00 97.75 73 PHE A CA 1
ATOM 565 C C . PHE A 1 73 ? 7.372 0.734 -2.046 1.00 97.75 73 PHE A C 1
ATOM 567 O O . PHE A 1 73 ? 8.233 0.866 -2.917 1.00 97.75 73 PHE A O 1
ATOM 574 N N . GLU A 1 74 ? 7.681 0.470 -0.775 1.00 98.00 74 GLU A N 1
ATOM 575 C CA . GLU A 1 74 ? 9.056 0.290 -0.289 1.00 98.00 74 GLU A CA 1
ATOM 576 C C . GLU A 1 74 ? 9.765 -0.837 -1.042 1.00 98.00 74 GLU A C 1
ATOM 578 O O . GLU A 1 74 ? 10.861 -0.645 -1.569 1.00 98.00 74 GLU A O 1
ATOM 583 N N . MET A 1 75 ? 9.109 -1.991 -1.185 1.00 97.31 75 MET A N 1
ATOM 584 C CA . MET A 1 75 ? 9.636 -3.118 -1.952 1.00 97.31 75 MET A CA 1
ATOM 585 C C . MET A 1 75 ? 9.894 -2.746 -3.417 1.00 97.31 75 MET A C 1
ATOM 587 O O . MET A 1 75 ? 10.932 -3.107 -3.976 1.00 97.31 75 MET A O 1
ATOM 591 N N . ALA A 1 76 ? 8.977 -2.010 -4.052 1.00 96.69 76 ALA A N 1
ATOM 592 C CA . ALA A 1 76 ? 9.168 -1.524 -5.415 1.00 96.69 76 ALA A CA 1
ATOM 593 C C . ALA A 1 76 ? 10.339 -0.538 -5.508 1.00 96.69 76 ALA A C 1
ATOM 595 O O . ALA A 1 76 ? 11.069 -0.524 -6.504 1.00 96.69 76 ALA A O 1
ATOM 596 N N . HIS A 1 77 ? 10.518 0.309 -4.491 1.00 97.38 77 HIS A N 1
ATOM 597 C CA . HIS A 1 77 ? 11.641 1.232 -4.404 1.00 97.38 77 HIS A CA 1
ATOM 598 C C . HIS A 1 77 ? 12.966 0.484 -4.289 1.00 97.38 77 HIS A C 1
ATOM 600 O O . HIS A 1 77 ? 13.839 0.720 -5.112 1.00 97.38 77 HIS A O 1
ATOM 606 N N . ILE A 1 78 ? 13.063 -0.488 -3.383 1.00 97.06 78 ILE A N 1
ATOM 607 C CA . ILE A 1 78 ? 14.255 -1.324 -3.190 1.00 97.06 78 ILE A CA 1
ATOM 608 C C . ILE A 1 78 ? 14.626 -2.090 -4.468 1.00 97.06 78 ILE A C 1
ATOM 610 O O . ILE A 1 78 ? 15.802 -2.179 -4.811 1.00 97.06 78 ILE A O 1
ATOM 614 N N . LYS A 1 79 ? 13.641 -2.638 -5.192 1.00 96.50 79 LYS A N 1
ATOM 615 C CA . LYS A 1 79 ? 13.899 -3.423 -6.413 1.00 96.50 79 LYS A CA 1
ATOM 616 C C . LYS A 1 79 ? 14.392 -2.594 -7.601 1.00 96.50 79 LYS A C 1
ATOM 618 O O . LYS A 1 79 ? 15.088 -3.133 -8.453 1.00 96.50 79 LYS A O 1
ATOM 623 N N . ASP A 1 80 ? 14.012 -1.324 -7.697 1.00 96.69 80 ASP A N 1
ATOM 624 C CA . ASP A 1 80 ? 14.391 -0.457 -8.821 1.00 96.69 80 ASP A CA 1
ATOM 625 C C . ASP A 1 80 ? 14.432 1.007 -8.380 1.00 96.69 80 ASP A C 1
ATOM 627 O O . ASP A 1 80 ? 13.570 1.808 -8.749 1.00 96.69 80 ASP A O 1
ATOM 631 N N . THR A 1 81 ? 15.408 1.360 -7.547 1.00 97.00 81 THR A N 1
ATOM 632 C CA . THR A 1 81 ? 15.533 2.679 -6.900 1.00 97.00 81 THR A CA 1
ATOM 633 C C . THR A 1 81 ? 15.370 3.835 -7.885 1.00 97.00 81 THR A C 1
ATOM 635 O O . THR A 1 81 ? 14.606 4.769 -7.639 1.00 97.00 81 THR A O 1
ATOM 638 N N . TYR A 1 82 ? 16.012 3.727 -9.049 1.00 96.75 82 TYR A N 1
ATOM 639 C CA . TYR A 1 82 ? 16.029 4.761 -10.085 1.00 96.75 82 TYR A CA 1
ATOM 640 C C . TYR A 1 82 ? 14.851 4.680 -11.070 1.00 96.75 82 TYR A C 1
ATOM 642 O O . TYR A 1 82 ? 14.724 5.534 -11.945 1.00 96.75 82 TYR A O 1
ATOM 650 N N . SER A 1 83 ? 13.948 3.710 -10.901 1.00 96.62 83 SER A N 1
ATOM 651 C CA . SER A 1 83 ? 12.749 3.516 -11.731 1.00 96.62 83 SER A CA 1
ATOM 652 C C . SER A 1 83 ? 13.060 3.359 -13.224 1.00 96.62 83 SER A C 1
ATOM 654 O O . SER A 1 83 ? 12.396 3.952 -14.076 1.00 96.62 83 SER A O 1
ATOM 656 N N . THR A 1 84 ? 14.095 2.579 -13.526 1.00 95.38 84 THR A N 1
ATOM 657 C CA . THR A 1 84 ? 14.598 2.316 -14.884 1.00 95.38 84 THR A CA 1
ATOM 658 C C . THR A 1 84 ? 13.779 1.271 -15.639 1.00 95.38 84 THR A C 1
ATOM 660 O O . THR A 1 84 ? 13.740 1.279 -16.870 1.00 95.38 84 THR A O 1
ATOM 663 N N . GLY A 1 85 ? 13.085 0.387 -14.921 1.00 94.19 85 GLY A N 1
ATOM 664 C CA . GLY A 1 85 ? 12.218 -0.626 -15.496 1.00 94.19 85 GLY A CA 1
ATOM 665 C C . GLY A 1 85 ? 10.997 -0.017 -16.182 1.00 94.19 85 GLY A C 1
ATOM 666 O O . GLY A 1 85 ? 10.404 0.969 -15.729 1.00 94.19 85 GLY A O 1
ATOM 667 N N . ARG A 1 86 ? 10.573 -0.640 -17.285 1.00 94.94 86 ARG A N 1
ATOM 668 C CA . ARG A 1 86 ? 9.409 -0.188 -18.056 1.00 94.94 86 ARG A CA 1
ATOM 669 C C . ARG A 1 86 ? 8.171 -0.091 -17.158 1.00 94.94 86 ARG A C 1
ATOM 671 O O . ARG A 1 86 ? 7.770 -1.067 -16.535 1.00 94.94 86 ARG A O 1
ATOM 678 N N . GLY A 1 87 ? 7.559 1.092 -17.116 1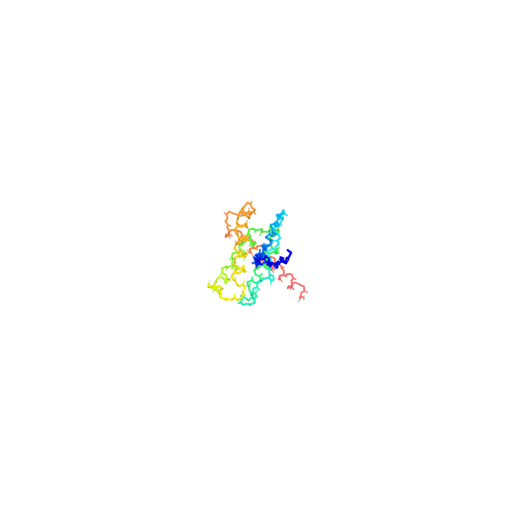.00 94.31 87 GLY A N 1
ATOM 679 C CA . GLY A 1 87 ? 6.343 1.352 -16.338 1.00 94.31 87 GLY A CA 1
ATOM 680 C C . GLY A 1 87 ? 6.550 1.485 -14.823 1.00 94.31 87 GLY A C 1
ATOM 681 O O . GLY A 1 87 ? 5.607 1.855 -14.131 1.00 94.31 87 GLY A O 1
ATOM 682 N N . VAL A 1 88 ? 7.761 1.267 -14.290 1.00 96.44 88 VAL A N 1
ATOM 683 C CA . VAL A 1 88 ? 8.027 1.324 -12.838 1.00 96.44 88 VAL A CA 1
ATOM 684 C C . VAL A 1 88 ? 7.793 2.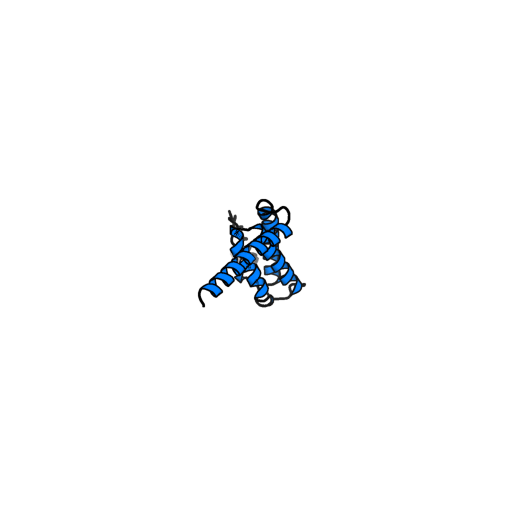720 -12.277 1.00 96.44 88 VAL A C 1
ATOM 686 O O . VAL A 1 88 ? 7.151 2.857 -11.237 1.00 96.44 88 VAL A O 1
ATOM 689 N N . ARG A 1 89 ? 8.249 3.768 -12.975 1.00 96.44 89 ARG A N 1
ATOM 690 C CA . ARG A 1 89 ? 8.017 5.155 -12.547 1.00 96.44 89 ARG A CA 1
ATOM 691 C C . ARG A 1 89 ? 6.525 5.475 -12.463 1.00 96.44 89 ARG A C 1
ATOM 693 O O . ARG A 1 89 ? 6.081 5.998 -11.452 1.00 96.44 89 ARG A O 1
ATOM 700 N N . GLN A 1 90 ? 5.758 5.120 -13.496 1.00 95.50 90 GLN A N 1
ATOM 701 C CA . GLN A 1 90 ? 4.308 5.344 -13.533 1.00 95.50 90 GLN A CA 1
ATOM 702 C C . GLN A 1 90 ? 3.604 4.596 -12.400 1.00 95.50 90 GLN A C 1
ATOM 704 O O . GLN A 1 90 ? 2.801 5.186 -11.684 1.00 95.50 90 GLN A O 1
ATOM 709 N N . PHE A 1 91 ? 3.959 3.324 -12.198 1.00 95.44 91 PHE A N 1
ATOM 710 C CA . PHE A 1 91 ? 3.444 2.510 -11.103 1.00 95.44 91 PHE A CA 1
ATOM 711 C C . PHE A 1 91 ? 3.727 3.142 -9.733 1.00 95.44 91 PHE A C 1
ATOM 713 O O . PHE A 1 91 ? 2.804 3.320 -8.943 1.00 95.44 91 PHE A O 1
ATOM 720 N N . LYS A 1 92 ? 4.980 3.534 -9.462 1.00 95.81 92 LYS A N 1
ATOM 721 C CA . LYS A 1 92 ? 5.365 4.178 -8.198 1.00 95.81 92 LYS A CA 1
ATOM 722 C C . LYS A 1 92 ? 4.635 5.494 -7.988 1.00 95.81 92 LYS A C 1
ATOM 724 O O . LYS A 1 92 ? 4.131 5.723 -6.899 1.00 95.81 92 LYS A O 1
ATOM 729 N N . THR A 1 93 ? 4.544 6.336 -9.015 1.00 96.44 93 THR A N 1
ATOM 730 C CA . THR A 1 93 ? 3.814 7.605 -8.930 1.00 96.44 93 THR A CA 1
ATOM 731 C C . THR A 1 93 ? 2.339 7.380 -8.602 1.00 96.44 93 THR A C 1
ATOM 733 O O . THR A 1 93 ? 1.831 8.015 -7.685 1.00 96.44 93 THR A O 1
ATOM 736 N N . ALA A 1 94 ? 1.670 6.447 -9.282 1.00 95.25 94 ALA A N 1
ATOM 737 C CA . ALA A 1 94 ? 0.270 6.134 -9.006 1.00 95.25 94 ALA A CA 1
ATOM 738 C C . ALA A 1 94 ? 0.073 5.561 -7.592 1.00 95.25 94 ALA A C 1
ATOM 740 O O . ALA A 1 94 ? -0.860 5.948 -6.889 1.00 95.25 94 ALA A O 1
ATOM 741 N N . LEU A 1 95 ? 0.958 4.657 -7.155 1.00 96.19 95 LEU A N 1
ATOM 742 C CA . LEU A 1 95 ? 0.886 4.082 -5.813 1.00 96.19 95 LEU A CA 1
ATOM 743 C C . LEU A 1 95 ? 1.133 5.148 -4.739 1.00 96.19 95 LEU A C 1
ATOM 745 O O . LEU A 1 95 ? 0.403 5.182 -3.757 1.00 96.19 95 LEU A O 1
ATOM 749 N N . LEU A 1 96 ? 2.089 6.056 -4.946 1.00 96.56 96 LEU A N 1
ATOM 750 C CA . LEU A 1 96 ? 2.361 7.161 -4.025 1.00 96.56 96 LEU A CA 1
ATOM 751 C C . LEU A 1 96 ? 1.158 8.103 -3.885 1.00 96.56 96 LEU A C 1
ATOM 753 O O . LEU A 1 96 ? 0.769 8.413 -2.766 1.00 96.56 96 LEU A O 1
ATOM 757 N N . GLN A 1 97 ? 0.513 8.479 -4.993 1.00 95.62 97 GLN A N 1
ATOM 758 C CA . GLN A 1 97 ? -0.715 9.287 -4.956 1.00 95.62 97 GLN A CA 1
ATOM 759 C C . GLN A 1 97 ? -1.828 8.599 -4.155 1.00 95.62 97 GLN A C 1
ATOM 761 O O . GLN A 1 97 ? -2.539 9.241 -3.383 1.00 95.62 97 GLN A O 1
ATOM 766 N N . ARG A 1 98 ? -1.966 7.272 -4.294 1.00 95.06 98 ARG A N 1
ATOM 767 C CA . ARG A 1 98 ? -2.910 6.509 -3.471 1.00 95.06 98 ARG A CA 1
ATOM 768 C C . ARG A 1 98 ? -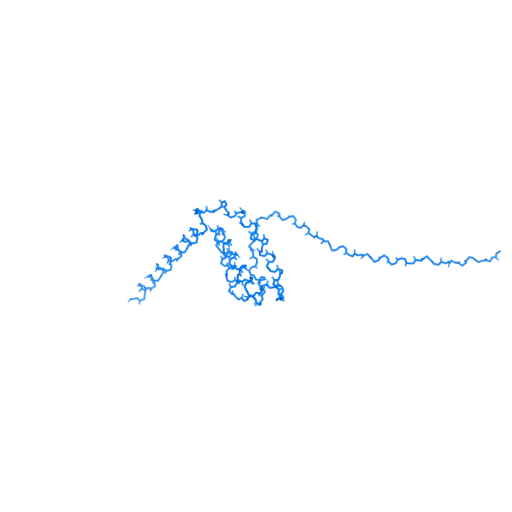2.522 6.534 -1.992 1.00 95.06 98 ARG A C 1
ATOM 770 O O . ARG A 1 98 ? -3.406 6.691 -1.159 1.00 95.06 98 ARG A O 1
ATOM 777 N N . LEU A 1 99 ? -1.236 6.405 -1.664 1.00 96.88 99 LEU A N 1
ATOM 778 C CA . LEU A 1 99 ? -0.756 6.461 -0.280 1.00 96.88 99 LEU A CA 1
ATOM 779 C C . LEU A 1 99 ? -1.037 7.813 0.379 1.00 96.88 99 LEU A C 1
ATOM 781 O O . LEU A 1 99 ? -1.479 7.838 1.522 1.00 96.88 99 LEU A O 1
ATOM 785 N N . GLU A 1 100 ? -0.840 8.918 -0.336 1.00 96.38 100 GLU A N 1
ATOM 786 C CA . GLU A 1 100 ? -1.139 10.265 0.167 1.00 96.38 100 GLU A CA 1
ATOM 787 C C . GLU A 1 100 ? -2.627 10.414 0.536 1.00 96.38 100 GLU A C 1
ATOM 789 O O . GLU A 1 100 ? -2.960 10.925 1.607 1.00 96.38 100 GLU A O 1
ATOM 794 N N . GLN A 1 101 ? -3.528 9.890 -0.301 1.00 94.69 101 GLN A N 1
ATOM 795 C CA . GLN A 1 101 ? -4.969 9.886 -0.030 1.00 94.69 101 GLN A CA 1
ATOM 796 C C . GLN A 1 101 ? -5.355 8.928 1.111 1.00 94.69 101 GLN A C 1
ATOM 798 O O . GLN A 1 101 ? -6.180 9.251 1.976 1.00 94.69 101 GLN A O 1
ATOM 803 N N . ASP A 1 102 ? -4.782 7.726 1.112 1.00 95.19 102 ASP A N 1
ATOM 804 C CA . ASP A 1 102 ? -5.055 6.702 2.116 1.00 95.19 102 ASP A CA 1
ATOM 805 C C . ASP A 1 102 ? -4.556 7.129 3.501 1.00 95.19 102 ASP A C 1
ATOM 807 O O . ASP A 1 102 ? -5.229 6.864 4.495 1.00 95.19 102 ASP A O 1
ATOM 811 N N . GLU A 1 103 ? -3.425 7.829 3.604 1.00 96.00 103 GLU A N 1
ATOM 812 C CA . GLU A 1 103 ? -2.924 8.327 4.888 1.00 96.00 103 GLU A CA 1
ATOM 813 C C . GLU A 1 103 ? -3.986 9.204 5.556 1.00 96.00 103 GLU A C 1
ATOM 815 O O . GLU A 1 103 ? -4.402 8.926 6.678 1.00 96.00 103 GLU A O 1
ATOM 820 N N . VAL A 1 104 ? -4.543 10.183 4.843 1.00 95.56 104 VAL A N 1
ATOM 821 C CA . VAL A 1 104 ? -5.576 11.068 5.404 1.00 95.56 104 VAL A CA 1
ATOM 822 C C . VAL A 1 104 ? -6.855 10.296 5.750 1.00 95.56 104 VAL A C 1
ATOM 824 O O . VAL A 1 104 ? -7.416 10.452 6.837 1.00 95.56 104 VAL A O 1
ATOM 827 N N . THR A 1 105 ? -7.327 9.438 4.845 1.00 94.69 105 THR A N 1
ATOM 828 C CA . THR A 1 105 ? -8.642 8.784 4.984 1.00 94.69 105 THR A CA 1
ATOM 829 C C . THR A 1 105 ? -8.657 7.609 5.962 1.00 94.69 105 THR A C 1
ATOM 831 O O . THR A 1 105 ? -9.704 7.303 6.542 1.00 94.69 105 THR A O 1
ATOM 834 N N . THR A 1 106 ? -7.523 6.936 6.165 1.00 96.50 106 THR A N 1
ATOM 835 C CA . THR A 1 106 ? -7.438 5.744 7.022 1.00 96.50 106 THR A CA 1
ATOM 836 C C . THR A 1 106 ? -7.126 6.077 8.473 1.00 96.50 106 THR A C 1
ATOM 838 O O . THR A 1 106 ? -7.518 5.310 9.353 1.00 96.50 106 THR A O 1
ATOM 841 N N . ILE A 1 107 ? -6.496 7.227 8.753 1.00 95.31 107 ILE A N 1
ATOM 842 C CA . ILE A 1 107 ? -6.175 7.662 10.120 1.00 95.31 107 ILE A CA 1
ATOM 843 C C . ILE A 1 107 ? -7.423 7.708 11.004 1.00 95.31 107 ILE A C 1
ATOM 845 O O . ILE A 1 107 ? -7.389 7.190 12.120 1.00 95.31 107 ILE A O 1
ATOM 849 N N . ALA A 1 108 ? -8.518 8.287 10.505 1.00 93.69 108 ALA A N 1
ATOM 850 C CA . ALA A 1 108 ? -9.774 8.413 11.246 1.00 93.69 108 ALA A CA 1
ATOM 851 C C . ALA A 1 108 ? -10.488 7.066 11.463 1.00 93.69 108 ALA A C 1
ATOM 853 O O . ALA A 1 108 ? -11.341 6.950 12.337 1.00 93.69 108 ALA A O 1
ATOM 854 N N . LYS A 1 109 ? -10.136 6.042 10.675 1.00 94.94 109 LYS A N 1
ATOM 855 C CA . LYS A 1 109 ? -10.721 4.693 10.727 1.00 94.94 109 LYS A CA 1
ATOM 856 C C . LYS A 1 109 ? -9.856 3.703 11.516 1.00 94.94 109 LYS A C 1
ATOM 858 O O . LYS A 1 109 ? -10.114 2.498 11.473 1.00 94.94 109 LYS A O 1
ATOM 863 N N . ARG A 1 110 ? -8.814 4.186 12.201 1.00 95.06 110 ARG A N 1
ATOM 864 C CA . ARG A 1 110 ? -7.964 3.360 13.062 1.00 95.06 110 ARG A CA 1
ATOM 865 C C . ARG A 1 110 ? -8.758 2.818 14.249 1.00 95.06 110 ARG A C 1
ATOM 867 O O . ARG A 1 110 ? -9.550 3.524 14.864 1.00 95.06 110 ARG A O 1
ATOM 874 N N . LYS A 1 111 ? -8.522 1.549 14.564 1.00 95.75 111 LYS A N 1
ATOM 875 C CA . LYS A 1 111 ? -9.054 0.836 15.731 1.00 95.75 111 LYS A CA 1
ATOM 876 C C . LYS A 1 111 ? -8.033 0.793 16.878 1.00 95.75 111 LYS A C 1
ATOM 878 O O . LYS A 1 111 ? -8.398 0.471 18.002 1.00 95.75 111 LYS A O 1
ATOM 883 N N . GLU A 1 112 ? -6.765 1.102 16.608 1.00 97.19 112 GLU A N 1
ATOM 884 C CA . GLU A 1 112 ? -5.662 1.113 17.573 1.00 97.19 112 GLU A CA 1
ATOM 885 C C . GLU A 1 112 ? -4.944 2.462 17.593 1.00 97.19 112 GLU A C 1
ATOM 887 O O . GLU A 1 112 ? -4.965 3.234 16.637 1.00 97.19 112 GLU A O 1
ATOM 892 N N . LYS A 1 113 ? -4.240 2.737 18.695 1.00 95.50 113 LYS A N 1
ATOM 893 C CA . LYS A 1 113 ? -3.535 4.017 18.899 1.00 95.50 113 LYS A CA 1
ATOM 894 C C . LYS A 1 113 ? -2.323 4.211 17.982 1.00 95.50 113 LYS A C 1
ATOM 896 O O . LYS A 1 113 ? -1.807 5.317 17.879 1.00 95.50 113 LYS A O 1
ATOM 901 N N . SER A 1 114 ? -1.820 3.135 17.383 1.00 97.25 114 SER A N 1
ATOM 902 C CA . SER A 1 114 ? -0.622 3.148 16.542 1.00 97.25 114 SER A CA 1
ATOM 903 C C . SER A 1 114 ? -0.717 2.092 15.452 1.00 97.25 114 SER A C 1
ATOM 905 O O . SER A 1 114 ? -1.374 1.065 15.630 1.00 97.25 114 SER A O 1
ATOM 907 N N . ASP A 1 115 ? 0.016 2.302 14.364 1.00 97.38 115 ASP A N 1
ATOM 908 C CA . ASP A 1 115 ? 0.069 1.373 13.232 1.00 97.38 115 ASP A CA 1
ATOM 909 C C . ASP A 1 115 ? 0.641 0.006 13.631 1.00 97.38 115 ASP A C 1
ATOM 911 O O . ASP A 1 115 ? 0.174 -1.037 13.180 1.00 97.38 115 ASP A O 1
ATOM 915 N N . LEU A 1 116 ? 1.590 -0.019 14.569 1.00 97.31 116 LEU A N 1
ATOM 916 C CA . LEU A 1 116 ? 2.082 -1.269 15.143 1.00 97.31 116 LEU A CA 1
ATOM 917 C C . LEU A 1 116 ? 0.994 -2.003 15.944 1.00 97.31 116 LEU A C 1
ATOM 919 O O . LEU A 1 116 ? 0.939 -3.232 15.934 1.00 97.31 116 LEU A O 1
ATOM 923 N N . GLY A 1 117 ? 0.125 -1.261 16.636 1.00 98.00 117 GLY A N 1
ATOM 924 C CA . GLY A 1 117 ? -1.049 -1.814 17.314 1.00 98.00 117 GLY A CA 1
ATOM 925 C C . GLY A 1 117 ? -2.021 -2.455 16.327 1.00 98.00 117 GLY A C 1
ATOM 926 O O . GLY A 1 117 ? -2.422 -3.600 16.532 1.00 98.00 117 GLY A O 1
ATOM 927 N N . GLU A 1 118 ? -2.318 -1.763 15.223 1.00 97.75 118 GLU A N 1
ATOM 928 C CA . GLU A 1 118 ? -3.131 -2.288 14.119 1.00 97.75 118 GLU A CA 1
ATOM 929 C C . GLU A 1 118 ? -2.572 -3.628 13.618 1.00 97.75 118 GLU A C 1
ATOM 931 O O . GLU A 1 118 ? -3.282 -4.639 13.606 1.00 97.75 118 GLU A O 1
ATOM 936 N N . LEU A 1 119 ? -1.279 -3.654 13.267 1.00 97.25 119 LEU A N 1
ATOM 937 C CA . LEU A 1 119 ? -0.603 -4.848 12.755 1.00 97.25 119 LEU A CA 1
ATOM 938 C C . LEU A 1 119 ? -0.648 -6.002 13.760 1.00 97.25 119 LEU A C 1
ATOM 940 O O . LEU A 1 119 ? -0.969 -7.130 13.390 1.00 97.25 119 LEU A O 1
ATOM 944 N N . ARG A 1 120 ? -0.380 -5.736 15.045 1.00 97.50 120 ARG A N 1
ATOM 945 C CA . ARG A 1 120 ? -0.443 -6.753 16.108 1.00 97.50 120 ARG A CA 1
ATOM 946 C C . ARG A 1 120 ? -1.848 -7.322 16.284 1.00 97.50 120 ARG A C 1
ATOM 948 O O . ARG A 1 120 ? -1.979 -8.530 16.493 1.00 97.50 120 ARG A O 1
ATOM 955 N N . ARG A 1 121 ? -2.884 -6.479 16.223 1.00 96.81 121 ARG A N 1
ATOM 956 C CA . ARG A 1 121 ? -4.285 -6.910 16.338 1.00 96.81 121 ARG A CA 1
ATOM 957 C C . ARG A 1 121 ? -4.640 -7.866 15.204 1.00 96.81 121 ARG A C 1
ATOM 959 O O . ARG A 1 121 ? -5.116 -8.968 15.469 1.00 96.81 121 ARG A O 1
ATOM 966 N N . VAL A 1 122 ? -4.360 -7.469 13.964 1.00 95.75 122 VAL A N 1
ATOM 967 C CA . VAL A 1 122 ? -4.671 -8.279 12.781 1.00 95.75 122 VAL A CA 1
ATOM 968 C C . VAL A 1 122 ? -3.846 -9.561 12.737 1.00 95.75 122 VAL A C 1
ATOM 970 O O . VAL A 1 122 ? -4.401 -10.632 12.498 1.00 95.75 122 VAL A O 1
ATOM 973 N N . HIS A 1 123 ? -2.557 -9.492 13.067 1.00 94.75 123 HIS A N 1
ATOM 974 C CA . HIS A 1 123 ? -1.709 -10.677 13.170 1.00 94.75 123 HIS A CA 1
ATOM 975 C C . HIS A 1 123 ? -2.267 -11.691 14.179 1.00 94.75 123 HIS A C 1
ATOM 977 O O . HIS A 1 123 ? -2.387 -12.872 13.867 1.00 94.75 123 HIS A O 1
ATOM 983 N N . ARG A 1 124 ? -2.656 -11.240 15.381 1.00 96.50 124 ARG A N 1
ATOM 984 C CA . ARG A 1 124 ? -3.257 -12.115 16.400 1.00 96.50 124 ARG A CA 1
ATOM 985 C C . ARG A 1 124 ? -4.567 -12.734 15.915 1.00 96.50 124 ARG A C 1
ATOM 987 O O . ARG A 1 124 ? -4.783 -13.920 16.126 1.00 96.50 124 ARG A O 1
ATOM 994 N N . HIS A 1 125 ? -5.421 -11.940 15.271 1.00 94.06 125 HIS A N 1
ATOM 995 C CA . HIS A 1 125 ? -6.705 -12.407 14.757 1.00 94.06 125 HIS A CA 1
ATOM 996 C C . HIS A 1 125 ? -6.532 -13.546 13.744 1.00 94.06 125 HIS A C 1
ATOM 998 O O . HIS A 1 125 ? -7.109 -14.615 13.927 1.00 94.06 125 HIS A O 1
ATOM 1004 N N . TYR A 1 126 ? -5.683 -13.357 12.729 1.00 90.81 126 TYR A N 1
ATOM 1005 C CA . TYR A 1 126 ? -5.438 -14.396 11.728 1.00 90.81 126 TYR A CA 1
ATOM 1006 C C . TYR A 1 126 ? -4.690 -15.600 12.289 1.00 90.81 126 TYR A C 1
ATOM 1008 O O . TYR A 1 126 ? -5.021 -16.723 11.921 1.00 90.81 126 TYR A O 1
ATOM 1016 N N . LYS A 1 127 ? -3.733 -15.391 13.202 1.00 93.62 127 LYS A N 1
ATOM 1017 C CA . LYS A 1 127 ? -3.051 -16.496 13.879 1.00 93.62 127 LYS A CA 1
ATOM 1018 C C . LYS A 1 127 ? -4.057 -17.408 14.586 1.00 93.62 127 LYS A C 1
ATOM 1020 O O . LYS A 1 127 ? -4.057 -18.603 14.335 1.00 93.62 127 LYS A O 1
ATOM 1025 N N . ASN A 1 128 ? -4.975 -16.835 15.364 1.00 93.50 128 ASN A N 1
ATOM 1026 C CA . ASN A 1 128 ? -6.002 -17.613 16.058 1.00 93.50 128 ASN A CA 1
ATOM 1027 C C . ASN A 1 128 ? -6.904 -18.399 15.088 1.00 93.50 128 ASN A C 1
ATOM 1029 O O . ASN A 1 128 ? -7.260 -19.532 15.385 1.00 93.50 128 ASN A O 1
ATOM 1033 N N . ILE A 1 129 ? -7.266 -17.821 13.935 1.00 92.44 129 ILE A N 1
ATOM 1034 C CA . ILE A 1 129 ? -8.069 -18.515 12.911 1.00 92.44 129 ILE A CA 1
ATOM 1035 C C . ILE A 1 129 ? -7.300 -19.701 12.318 1.00 92.44 129 ILE A C 1
ATOM 1037 O O . ILE A 1 129 ? -7.881 -20.761 12.095 1.00 92.44 129 ILE A O 1
ATOM 1041 N N . ILE A 1 130 ? -6.009 -19.521 12.031 1.00 91.56 130 ILE A N 1
ATOM 1042 C CA . ILE A 1 130 ? -5.157 -20.579 11.477 1.00 91.56 130 ILE A CA 1
ATOM 1043 C C . ILE A 1 130 ? -4.997 -21.711 12.492 1.00 91.56 130 ILE A C 1
ATOM 1045 O O . ILE A 1 130 ? -5.188 -22.865 12.118 1.00 91.56 130 ILE A O 1
ATOM 1049 N N . ASP A 1 131 ? -4.721 -21.377 13.754 1.00 90.69 131 ASP A N 1
ATOM 1050 C CA . ASP A 1 131 ? -4.557 -22.347 14.839 1.00 90.69 131 ASP A CA 1
ATOM 1051 C C . ASP A 1 131 ? -5.855 -23.162 15.034 1.00 90.69 131 ASP A C 1
ATOM 1053 O O . ASP A 1 131 ? -5.836 -24.385 14.943 1.00 90.69 131 ASP A O 1
ATOM 1057 N N . GLN A 1 132 ? -7.015 -22.497 15.144 1.00 90.00 132 GLN A N 1
ATOM 1058 C CA . GLN A 1 132 ? -8.322 -23.168 15.257 1.00 90.00 132 GLN A CA 1
ATOM 1059 C C . GLN A 1 132 ? -8.644 -24.063 14.060 1.00 90.00 132 GLN A C 1
ATOM 1061 O O . GLN A 1 132 ? -9.233 -25.134 14.208 1.00 90.00 132 GLN A O 1
ATOM 1066 N N . ARG A 1 133 ? -8.294 -23.610 12.853 1.00 86.50 133 ARG A N 1
ATOM 1067 C CA . ARG A 1 133 ? -8.488 -24.409 11.649 1.00 86.50 133 ARG A CA 1
ATOM 1068 C C . ARG A 1 133 ? -7.600 -25.647 11.703 1.00 86.50 133 ARG A C 1
ATOM 1070 O O . ARG A 1 133 ? -8.115 -26.720 11.424 1.00 86.50 133 ARG A O 1
ATOM 1077 N N . SER A 1 134 ? -6.325 -25.508 12.068 1.00 83.94 134 SER A N 1
ATOM 1078 C CA . SER A 1 134 ? -5.392 -26.631 12.231 1.00 83.94 134 SER A CA 1
ATOM 1079 C C . SER A 1 134 ? -5.948 -27.682 13.191 1.00 83.94 134 SER A C 1
ATOM 1081 O O . SER A 1 134 ? -6.090 -28.835 12.798 1.00 83.94 134 SER A O 1
ATOM 1083 N N . ASP A 1 135 ? -6.384 -27.255 14.379 1.00 75.56 135 ASP A N 1
ATOM 1084 C CA . ASP A 1 135 ? -6.948 -28.145 15.400 1.00 75.56 135 ASP A CA 1
ATOM 1085 C C . ASP A 1 135 ? -8.191 -28.897 14.886 1.00 75.56 135 ASP A C 1
ATOM 1087 O O . ASP A 1 135 ? -8.392 -30.074 15.178 1.00 75.56 135 ASP A O 1
ATOM 1091 N N . SER A 1 136 ? -9.030 -28.230 14.085 1.00 76.75 136 SER A N 1
ATOM 1092 C CA . SER A 1 136 ? -10.221 -28.836 13.479 1.00 76.75 136 SER A CA 1
ATOM 1093 C C . SER A 1 136 ? -9.882 -29.896 12.429 1.00 76.75 136 SER A C 1
ATOM 1095 O O . SER A 1 136 ? -10.555 -30.922 12.385 1.00 76.75 136 SER A O 1
ATOM 1097 N N . TRP A 1 137 ? -8.860 -29.673 11.594 1.00 66.50 137 TRP A N 1
ATOM 1098 C CA . TRP A 1 137 ? -8.403 -30.675 10.619 1.00 66.50 137 TRP A CA 1
ATOM 1099 C C . TRP A 1 137 ? -7.819 -31.909 11.316 1.00 66.50 137 TRP A C 1
ATOM 1101 O O . TRP A 1 137 ? -8.039 -33.028 10.855 1.00 66.50 137 TRP A O 1
ATOM 1111 N N . ASP A 1 138 ? -7.128 -31.722 12.442 1.00 72.56 138 ASP A N 1
ATOM 1112 C CA . ASP A 1 138 ? -6.535 -32.820 13.212 1.00 72.56 138 ASP A CA 1
ATOM 1113 C C . ASP A 1 138 ? -7.593 -33.706 13.900 1.00 72.56 138 ASP A C 1
ATOM 1115 O O . ASP A 1 138 ? -7.378 -34.907 14.078 1.00 72.56 138 ASP A O 1
ATOM 1119 N N . LEU A 1 139 ? -8.752 -33.142 14.263 1.00 70.06 139 LEU A N 1
ATOM 1120 C CA . LEU A 1 139 ? -9.868 -33.878 14.873 1.00 70.06 139 LEU A CA 1
ATOM 1121 C C . LEU A 1 139 ? -10.691 -34.697 13.868 1.00 70.06 139 LEU A C 1
ATOM 1123 O O . LEU A 1 139 ? -11.263 -35.714 14.250 1.00 70.06 139 LEU A O 1
ATOM 1127 N N . GLU A 1 140 ? -10.767 -34.265 12.610 1.00 63.81 140 GLU A N 1
ATOM 1128 C CA . GLU A 1 140 ? -11.582 -34.911 11.568 1.00 63.81 140 GLU A CA 1
ATOM 1129 C C . GLU A 1 140 ? -10.842 -36.061 10.856 1.00 63.81 140 GLU A C 1
ATOM 1131 O O . GLU A 1 140 ? -11.466 -36.929 10.250 1.00 63.81 140 GLU A O 1
ATOM 1136 N N . ASN A 1 141 ? -9.512 -36.116 10.991 1.00 62.31 141 ASN A N 1
ATOM 1137 C CA . ASN A 1 141 ? -8.640 -37.133 10.393 1.00 62.31 141 ASN A CA 1
ATOM 1138 C C . ASN A 1 141 ? -8.204 -38.255 11.366 1.00 62.31 141 ASN A C 1
ATOM 1140 O O . ASN A 1 141 ? -7.215 -38.947 11.098 1.00 62.31 141 ASN A O 1
ATOM 1144 N N . ARG A 1 142 ? -8.911 -38.444 12.486 1.00 50.47 142 ARG A N 1
ATOM 1145 C CA . ARG A 1 142 ? -8.612 -39.463 13.505 1.00 50.47 142 ARG A CA 1
ATOM 1146 C C . ARG A 1 142 ? -9.725 -40.495 13.631 1.00 50.47 142 ARG A C 1
ATOM 1148 O O . ARG A 1 142 ? -9.371 -41.683 13.807 1.00 50.47 142 ARG A O 1
#

pLDDT: mean 82.26, std 20.07, range [37.81, 98.19]

Organism: Vitis vinifera (NCBI:txid29760)

Foldseek 3Di:
DDDDDDDDDDDDPPPPPPPPPPPPPPDPDPPPQDPLVLDDPLLPCVLSVLSVVLSVCCVPQLLSSLVSLVVSLVSLCVSCVPQPDVCSVVVNVSSVVVSVVSVVVNVVVDPDPDSVRSVVVVVVVVVVVVVVVVVVVVVVVD

Radius of gyration: 27.08 Å; chains: 1; bounding box: 33×86×90 Å

Secondary structure (DSSP, 8-state):
-----PPPPP---------------------PPP-GGG--GGG-HHHHHHHHHHHHHTTT-HHHHHHHHHHHHHHHHHH-TT--STTHHH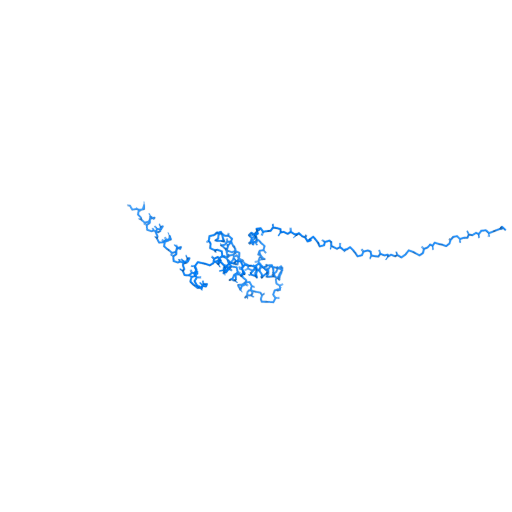HHHHHHHHHHHHHHHHHTT-SSSSHHHHHHHHHHHHHHHHHHHHHHHHHHT-